Protein AF-A0A183VCL7-F1 (afdb_monomer)

Nearest PDB structures (foldseek):
  7c7i-assembly1_C  TM=9.006E-01  e=1.948E-10  Homo sapiens
  5g4x-assembly1_A  TM=9.011E-01  e=2.220E-10  Rattus norvegicus
  6kyh-assembly4_D  TM=9.018E-01  e=3.506E-10  Mus musculus
  6kyk-assembly2_B  TM=9.209E-01  e=9.965E-10  Mus musculus
  7c7i-assembly1_D  TM=8.750E-01  e=9.965E-10  Homo sapiens

pLDDT: mean 77.75, std 19.94, range [37.28, 97.88]

Structure (mmCIF, N/CA/C/O backbone):
data_AF-A0A183VCL7-F1
#
_entry.id   AF-A0A183VCL7-F1
#
loop_
_atom_site.group_PDB
_atom_site.id
_atom_site.type_symbol
_atom_site.label_atom_id
_atom_site.label_alt_id
_atom_site.label_comp_id
_atom_site.label_asym_id
_atom_site.label_entity_id
_atom_site.label_seq_id
_atom_site.pdbx_PDB_ins_code
_atom_site.Cartn_x
_atom_site.Cartn_y
_atom_site.Cartn_z
_atom_site.occupancy
_atom_site.B_iso_or_equiv
_atom_site.auth_seq_id
_atom_site.auth_comp_id
_atom_site.auth_asym_id
_atom_site.auth_atom_id
_atom_site.pdbx_PDB_model_num
ATOM 1 N N . MET A 1 1 ? -55.986 -3.292 -69.433 1.00 41.03 1 MET A N 1
ATOM 2 C CA . MET A 1 1 ? -56.159 -1.932 -69.985 1.00 41.03 1 MET A CA 1
ATOM 3 C C . MET A 1 1 ? -55.137 -1.021 -69.323 1.00 41.03 1 MET A C 1
ATOM 5 O O . MET A 1 1 ? -55.176 -0.955 -68.110 1.00 41.03 1 MET A O 1
ATOM 9 N N . LYS A 1 2 ? -54.287 -0.368 -70.134 1.00 46.75 2 LYS A N 1
ATOM 10 C CA . LYS A 1 2 ? -53.737 0.999 -69.967 1.00 46.75 2 LYS A CA 1
ATOM 11 C C . LYS A 1 2 ? -52.989 1.282 -68.641 1.00 46.75 2 LYS A C 1
ATOM 13 O O . LYS A 1 2 ? -53.622 1.373 -67.605 1.00 46.75 2 LYS A O 1
ATOM 18 N N . ASN A 1 3 ? -51.656 1.298 -68.622 1.00 37.28 3 ASN A N 1
ATOM 19 C CA . ASN A 1 3 ? -50.736 2.404 -68.978 1.00 37.28 3 ASN A CA 1
ATOM 20 C C . ASN A 1 3 ? -50.197 3.141 -67.732 1.00 37.28 3 ASN A C 1
ATOM 22 O O . ASN A 1 3 ? -50.974 3.689 -66.963 1.00 37.28 3 ASN A O 1
ATOM 26 N N . ASN A 1 4 ? -48.863 3.138 -67.631 1.00 43.66 4 ASN A N 1
ATOM 27 C CA . ASN A 1 4 ? -47.898 4.128 -67.125 1.00 43.66 4 ASN A CA 1
ATOM 28 C C . ASN A 1 4 ? -48.362 5.334 -66.291 1.00 43.66 4 ASN A C 1
ATOM 30 O O . ASN A 1 4 ? -49.166 6.137 -66.757 1.00 43.66 4 ASN A O 1
ATOM 34 N N . ALA A 1 5 ? -47.661 5.535 -65.168 1.00 44.62 5 ALA A N 1
ATOM 35 C CA . ALA A 1 5 ? -46.746 6.660 -64.875 1.00 44.62 5 ALA A CA 1
ATOM 36 C C . ALA A 1 5 ? -46.221 6.411 -63.439 1.00 44.62 5 ALA A C 1
ATOM 38 O O . ALA A 1 5 ? -47.012 6.385 -62.507 1.00 44.62 5 ALA A O 1
ATOM 39 N N . GLU A 1 6 ? -44.985 5.982 -63.170 1.00 48.28 6 GLU A N 1
ATOM 40 C CA . GLU A 1 6 ? -43.720 6.703 -63.381 1.00 48.28 6 GLU A CA 1
ATOM 41 C C . GLU A 1 6 ? -43.826 8.195 -63.054 1.00 48.28 6 GLU A C 1
ATOM 43 O O . GLU A 1 6 ? -43.698 9.062 -63.913 1.00 48.28 6 GLU A O 1
ATOM 48 N N . GLU A 1 7 ? -44.062 8.484 -61.776 1.00 49.06 7 GLU A N 1
ATOM 49 C CA . GLU A 1 7 ? -43.692 9.770 -61.197 1.00 49.06 7 GLU A CA 1
ATOM 50 C C . GLU A 1 7 ? -42.247 9.648 -60.695 1.00 49.06 7 GLU A C 1
ATOM 52 O O . GLU A 1 7 ? -41.956 9.114 -59.624 1.00 49.06 7 GLU A O 1
ATOM 57 N N . TYR A 1 8 ? -41.323 10.043 -61.568 1.00 41.16 8 TYR A N 1
ATOM 58 C CA . TYR A 1 8 ? -39.898 10.126 -61.290 1.00 41.16 8 TYR A CA 1
ATOM 59 C C . TYR A 1 8 ? -39.647 11.197 -60.222 1.00 41.16 8 TYR A C 1
ATOM 61 O O . TYR A 1 8 ? -39.853 12.385 -60.465 1.00 41.16 8 TYR A O 1
ATOM 69 N N . MET A 1 9 ? -39.171 10.785 -59.047 1.00 42.00 9 MET A N 1
ATOM 70 C CA . MET A 1 9 ? -38.607 11.706 -58.063 1.00 42.00 9 MET A CA 1
ATOM 71 C C . MET A 1 9 ? -37.208 12.126 -58.546 1.00 42.00 9 MET A C 1
ATOM 73 O O . MET A 1 9 ? -36.389 11.294 -58.935 1.00 42.00 9 MET A O 1
ATOM 77 N N . THR A 1 10 ? -36.971 13.433 -58.607 1.00 50.00 10 THR A N 1
ATOM 78 C CA . THR A 1 10 ? -35.775 14.064 -59.185 1.00 50.00 10 THR A CA 1
ATOM 79 C C . THR A 1 10 ? -34.488 13.748 -58.399 1.00 50.00 10 THR A C 1
ATOM 81 O O . THR A 1 10 ? -34.553 13.653 -57.172 1.00 50.00 10 THR A O 1
ATOM 84 N N . PRO A 1 11 ? -33.299 13.659 -59.038 1.00 48.69 11 PRO A N 1
ATOM 85 C CA . PRO A 1 11 ? -32.070 13.164 -58.395 1.00 48.69 11 PRO A CA 1
ATOM 86 C C . PRO A 1 11 ? -31.414 14.102 -57.362 1.00 48.69 11 PRO A C 1
ATOM 88 O O . PRO A 1 11 ? -30.414 13.727 -56.760 1.00 48.69 11 PRO A O 1
ATOM 91 N N . GLU A 1 12 ? -31.936 15.308 -57.129 1.00 48.88 12 GLU A N 1
ATOM 92 C CA . GLU A 1 12 ? -31.288 16.332 -56.285 1.00 48.88 12 GLU A CA 1
ATOM 93 C C . GLU A 1 12 ? -31.606 16.245 -54.781 1.00 48.88 12 GLU A C 1
ATOM 95 O O . GLU A 1 12 ? -31.166 17.094 -54.009 1.00 48.88 12 GLU A O 1
ATOM 100 N N . GLN A 1 13 ? -32.333 15.218 -54.328 1.00 40.78 13 GLN A N 1
ATOM 101 C CA . GLN A 1 13 ? -32.643 15.023 -52.899 1.00 40.78 13 GLN A CA 1
ATOM 102 C C . GLN A 1 13 ? -32.011 13.769 -52.277 1.00 40.78 13 GLN A C 1
ATOM 104 O O . GLN A 1 13 ? -32.230 13.494 -51.098 1.00 40.78 13 GLN A O 1
ATOM 109 N N . LEU A 1 14 ? -31.183 13.029 -53.022 1.00 47.69 14 LEU A N 1
ATOM 110 C CA . LEU A 1 14 ? -30.360 11.963 -52.450 1.00 47.69 14 LEU A CA 1
ATOM 111 C C . LEU A 1 14 ? -29.088 12.576 -51.858 1.00 47.69 14 LEU A C 1
ATOM 113 O O . LEU A 1 14 ? -28.094 12.790 -52.549 1.00 47.69 14 LEU A O 1
ATOM 117 N N . GLN A 1 15 ? -29.131 12.875 -50.560 1.00 43.94 15 GLN A N 1
ATOM 118 C CA . GLN A 1 15 ? -27.919 13.137 -49.785 1.00 43.94 15 GLN A CA 1
ATOM 119 C C . GLN A 1 15 ? -27.012 11.893 -49.847 1.00 43.94 15 GLN A C 1
ATOM 121 O O . GLN A 1 15 ? -27.524 10.774 -49.744 1.00 43.94 15 GLN A O 1
ATOM 126 N N . PRO A 1 16 ? -25.689 12.044 -50.034 1.00 45.53 16 PRO A N 1
ATOM 127 C CA . PRO A 1 16 ? -24.796 10.900 -50.146 1.00 45.53 16 PRO A CA 1
ATOM 128 C C . PRO A 1 16 ? -24.819 10.085 -48.849 1.00 45.53 16 PRO A C 1
ATOM 130 O O . PRO A 1 16 ? -24.557 10.600 -47.762 1.00 45.53 16 PRO A O 1
ATOM 133 N N . TYR A 1 17 ? -25.137 8.798 -48.979 1.00 38.25 17 TYR A N 1
ATOM 134 C CA . TYR A 1 17 ? -24.910 7.813 -47.934 1.00 38.25 17 TYR A CA 1
ATOM 135 C C . TYR A 1 17 ? -23.392 7.609 -47.818 1.00 38.25 17 TYR A C 1
ATOM 137 O O . TYR A 1 17 ? -22.766 6.934 -48.630 1.00 38.25 17 TYR A O 1
ATOM 145 N N . ASN A 1 18 ? -22.767 8.222 -46.818 1.00 42.81 18 ASN A N 1
ATOM 146 C CA . ASN A 1 18 ? -21.383 7.912 -46.473 1.00 42.8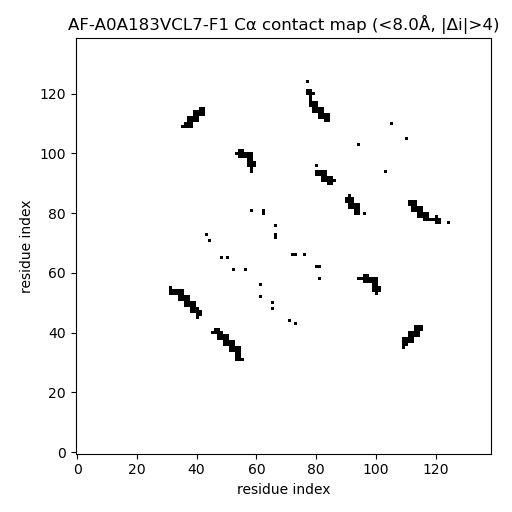1 18 ASN A CA 1
ATOM 147 C C . ASN A 1 18 ? -21.388 6.664 -45.587 1.00 42.81 18 ASN A C 1
ATOM 149 O O . ASN A 1 18 ? -21.460 6.744 -44.364 1.00 42.81 18 ASN A O 1
ATOM 153 N N . GLY A 1 19 ? -21.384 5.501 -46.237 1.00 53.56 19 GLY A N 1
ATOM 154 C CA . GLY A 1 19 ? -21.097 4.225 -45.599 1.00 53.56 19 GLY A CA 1
ATOM 155 C C . GLY A 1 19 ? -19.595 4.072 -45.398 1.00 53.56 19 GLY A C 1
ATOM 156 O O . GLY A 1 19 ? -18.919 3.542 -46.271 1.00 53.56 19 GLY A O 1
ATOM 157 N N . GLU A 1 20 ? -19.097 4.510 -44.246 1.00 48.84 20 GLU A N 1
ATOM 158 C CA . GLU A 1 20 ? -17.815 4.072 -43.690 1.00 48.84 20 GLU A CA 1
ATOM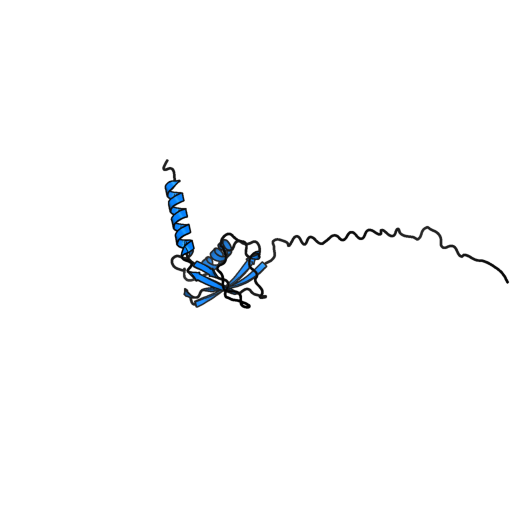 159 C C . GLU A 1 20 ? -18.014 3.807 -42.195 1.00 48.84 20 GLU A C 1
ATOM 161 O O . GLU A 1 20 ? -17.820 4.670 -41.343 1.00 48.84 20 GLU A O 1
ATOM 166 N N . GLU A 1 21 ? -18.435 2.585 -41.868 1.00 48.72 21 GLU A N 1
ATOM 167 C CA . GLU A 1 21 ? -18.300 2.042 -40.519 1.00 48.72 21 GLU A CA 1
ATOM 168 C C . GLU A 1 21 ? -16.817 1.732 -40.276 1.00 48.72 21 GLU A C 1
ATOM 170 O O . GLU A 1 21 ? -16.365 0.593 -40.392 1.00 48.72 21 GLU A O 1
ATOM 175 N N . HIS A 1 22 ? -16.028 2.756 -39.955 1.00 40.16 22 HIS A N 1
ATOM 176 C CA . HIS A 1 22 ? -14.792 2.521 -39.225 1.00 40.16 22 HIS A CA 1
ATOM 177 C C . HIS A 1 22 ? -15.198 2.189 -37.788 1.00 40.16 22 HIS A C 1
ATOM 179 O O . HIS A 1 22 ? -15.632 3.061 -37.037 1.00 40.16 22 HIS A O 1
ATOM 185 N N . MET A 1 23 ? -15.058 0.920 -37.393 1.00 50.09 23 MET A N 1
ATOM 186 C CA . MET A 1 23 ? -14.895 0.592 -35.981 1.00 50.09 23 MET A CA 1
ATOM 187 C C . MET A 1 23 ? -13.580 1.228 -35.524 1.00 50.09 23 MET A C 1
ATOM 189 O O . MET A 1 23 ? -12.534 0.581 -35.498 1.00 50.09 23 MET A O 1
ATOM 193 N N . GLU A 1 24 ? -13.621 2.512 -35.173 1.00 41.28 24 GLU A N 1
ATOM 194 C CA . GLU A 1 24 ? -12.682 3.044 -34.203 1.00 41.28 24 GLU A CA 1
ATOM 195 C C . GLU A 1 24 ? -12.982 2.298 -32.912 1.00 41.28 24 GLU A C 1
ATOM 197 O O . GLU A 1 24 ? -13.878 2.637 -32.137 1.00 41.28 24 GLU A O 1
ATOM 202 N N . GLY A 1 25 ? -12.235 1.209 -32.714 1.00 45.00 25 GLY A N 1
ATOM 203 C CA . GLY A 1 25 ? -11.962 0.726 -31.383 1.00 45.00 25 GLY A CA 1
ATOM 204 C C . GLY A 1 25 ? -11.566 1.955 -30.594 1.00 45.00 25 GLY A C 1
ATOM 205 O O . GLY A 1 25 ? -10.547 2.583 -30.889 1.00 45.00 25 GLY A O 1
ATOM 206 N N . THR A 1 26 ? -12.414 2.336 -29.642 1.00 45.56 26 THR A N 1
ATOM 207 C CA . THR A 1 26 ? -12.026 3.273 -28.611 1.00 45.56 26 THR A CA 1
ATOM 208 C C . THR A 1 26 ? -10.859 2.595 -27.919 1.00 45.56 26 THR A C 1
ATOM 210 O O . THR A 1 26 ? -11.034 1.784 -27.008 1.00 45.56 26 THR A O 1
ATOM 213 N N . ASN A 1 27 ? -9.652 2.885 -28.401 1.00 48.97 27 ASN A N 1
ATOM 214 C CA . ASN A 1 27 ? -8.469 2.902 -27.584 1.00 48.97 27 ASN A CA 1
ATOM 215 C C . ASN A 1 27 ? -8.838 3.901 -26.502 1.00 48.97 27 ASN A C 1
ATOM 217 O O . ASN A 1 27 ? -8.664 5.108 -26.657 1.00 48.97 27 ASN A O 1
ATOM 221 N N . ASN A 1 28 ? -9.480 3.388 -25.454 1.00 50.81 28 ASN A N 1
ATOM 222 C CA . ASN A 1 28 ? -9.609 4.077 -24.202 1.00 50.81 28 ASN A CA 1
ATOM 223 C C . ASN A 1 28 ? -8.161 4.186 -23.743 1.00 50.81 28 ASN A C 1
ATOM 225 O O . ASN A 1 28 ? -7.621 3.285 -23.103 1.00 50.81 28 ASN A O 1
ATOM 229 N N . ALA A 1 29 ? -7.487 5.237 -24.207 1.00 50.00 29 ALA A N 1
ATOM 230 C CA . ALA A 1 29 ? -6.341 5.784 -23.536 1.00 50.00 29 ALA A CA 1
ATOM 231 C C . ALA A 1 29 ? -6.899 6.156 -22.167 1.00 50.00 29 ALA A C 1
ATOM 233 O O . ALA A 1 29 ? -7.456 7.239 -22.002 1.00 50.00 29 ALA A O 1
ATOM 234 N N . MET A 1 30 ? -6.893 5.173 -21.257 1.00 51.84 30 MET A N 1
ATOM 235 C CA . MET A 1 30 ? -7.307 5.327 -19.876 1.00 51.84 30 MET A CA 1
ATOM 236 C C . MET A 1 30 ? -6.500 6.507 -19.372 1.00 51.84 30 MET A C 1
ATOM 238 O O . MET A 1 30 ? -5.279 6.424 -19.227 1.00 51.84 30 MET A O 1
ATOM 242 N N . SER A 1 31 ? -7.188 7.639 -19.261 1.00 53.78 31 SER A N 1
ATOM 243 C CA . SER A 1 31 ? -6.621 8.882 -18.782 1.00 53.78 31 SER A CA 1
ATOM 244 C C . SER A 1 31 ? -5.908 8.569 -17.471 1.00 53.78 31 SER A C 1
ATOM 246 O O . SER A 1 31 ? -6.503 7.936 -16.598 1.00 53.78 31 SER A O 1
ATOM 248 N N . GLY A 1 32 ? -4.652 8.994 -17.318 1.00 55.53 32 GLY A N 1
ATOM 249 C CA . GLY A 1 32 ? -3.836 8.801 -16.104 1.00 55.53 32 GLY A CA 1
ATOM 250 C C . GLY A 1 32 ? -4.397 9.459 -14.829 1.00 55.53 32 GLY A C 1
ATOM 251 O O . GLY A 1 32 ? -3.710 9.553 -13.815 1.00 55.53 32 GLY A O 1
ATOM 252 N N . ASP A 1 33 ? -5.655 9.893 -14.868 1.00 64.75 33 ASP A N 1
ATOM 253 C CA . ASP A 1 33 ? -6.396 10.580 -13.816 1.00 64.75 33 ASP A CA 1
ATOM 254 C C . ASP A 1 33 ? -7.425 9.678 -13.114 1.00 64.75 33 ASP A C 1
ATOM 256 O O . ASP A 1 33 ? -8.309 10.167 -12.411 1.00 64.75 33 ASP A O 1
ATOM 260 N N . GLU A 1 34 ? -7.343 8.354 -13.271 1.00 83.88 34 GLU A N 1
ATOM 261 C CA . GLU A 1 34 ? -8.185 7.451 -12.485 1.00 83.88 34 GLU A CA 1
ATOM 262 C C . GLU A 1 34 ? -7.665 7.355 -11.040 1.00 83.88 34 GLU A C 1
ATOM 264 O O . GLU A 1 34 ? -6.562 6.860 -10.766 1.00 83.88 34 GLU A O 1
ATOM 269 N N . LEU A 1 35 ? -8.475 7.877 -10.115 1.00 90.56 35 LEU A N 1
ATOM 270 C CA . LEU A 1 35 ? -8.235 7.858 -8.676 1.00 90.56 35 LEU A CA 1
ATOM 271 C C . LEU A 1 35 ? -8.885 6.631 -8.034 1.00 90.56 35 LEU A C 1
ATOM 273 O O . LEU A 1 35 ? -10.050 6.323 -8.276 1.00 90.56 35 LEU A O 1
ATOM 277 N N . LEU A 1 36 ? -8.148 5.992 -7.133 1.00 91.38 36 LEU A N 1
ATOM 278 C CA . LEU A 1 36 ? -8.575 4.85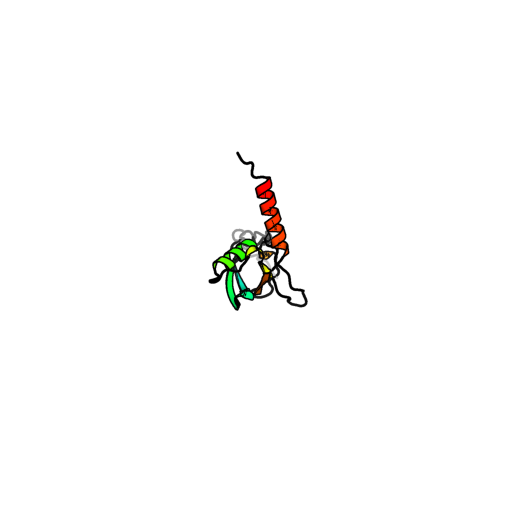7 -6.330 1.00 91.38 36 LEU A CA 1
ATOM 279 C C . LEU A 1 36 ? -8.550 5.236 -4.848 1.00 91.38 36 LEU A C 1
ATOM 281 O O . LEU A 1 36 ? -7.535 5.701 -4.333 1.00 91.38 36 LEU A O 1
ATOM 285 N N . ASN A 1 37 ? -9.656 5.007 -4.141 1.00 93.56 37 ASN A N 1
ATOM 286 C CA . ASN A 1 37 ? -9.689 5.142 -2.687 1.00 93.56 37 ASN A CA 1
ATOM 287 C C . ASN A 1 37 ? -9.280 3.816 -2.049 1.00 93.56 37 ASN A C 1
ATOM 289 O O . ASN A 1 37 ? -9.965 2.813 -2.218 1.00 93.56 37 ASN A O 1
ATOM 293 N N . VAL A 1 38 ? -8.180 3.824 -1.302 1.00 94.56 38 VAL A N 1
ATOM 294 C CA . VAL A 1 38 ? -7.632 2.641 -0.635 1.00 94.56 38 VAL A CA 1
ATOM 295 C C . VAL A 1 38 ? -7.777 2.803 0.871 1.00 94.56 38 VAL A C 1
ATOM 297 O O . VAL A 1 38 ? -7.371 3.823 1.432 1.00 94.56 38 VAL A O 1
ATOM 300 N N . GLN A 1 39 ? -8.325 1.789 1.531 1.00 96.62 39 GLN A N 1
ATOM 301 C CA . GLN A 1 39 ? -8.349 1.682 2.984 1.00 96.62 39 GLN A CA 1
ATOM 302 C C . GLN A 1 39 ? -7.118 0.903 3.449 1.00 96.62 39 GLN A C 1
ATOM 304 O O . GLN A 1 39 ? -6.857 -0.200 2.979 1.00 96.62 39 GLN A O 1
ATOM 309 N N . ILE A 1 40 ? -6.355 1.473 4.379 1.00 97.56 40 ILE A N 1
ATOM 310 C CA . ILE A 1 40 ? -5.114 0.885 4.877 1.00 97.56 40 ILE A CA 1
ATOM 311 C C . ILE A 1 40 ? -5.157 0.810 6.400 1.00 97.56 40 ILE A C 1
ATOM 313 O O . ILE A 1 40 ? -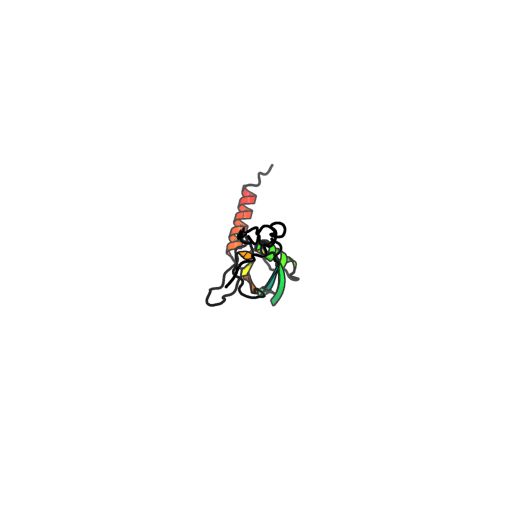5.278 1.834 7.080 1.00 97.56 40 ILE A O 1
ATOM 317 N N . PHE A 1 41 ? -5.041 -0.401 6.936 1.00 97.88 41 PHE A N 1
ATOM 318 C CA . PHE A 1 41 ? -4.903 -0.646 8.366 1.00 97.88 41 PHE A CA 1
ATOM 319 C C . PHE A 1 41 ? -3.425 -0.695 8.767 1.00 97.88 41 PHE A C 1
ATOM 321 O O . PHE A 1 41 ? -2.594 -1.280 8.072 1.00 97.88 41 PHE A O 1
ATOM 328 N N . VAL A 1 42 ? -3.089 -0.072 9.896 1.00 97.25 42 VAL A N 1
ATOM 329 C CA . VAL A 1 42 ? -1.750 -0.071 10.495 1.00 97.25 42 VAL A CA 1
ATOM 330 C C . VAL A 1 42 ? -1.837 -0.788 11.846 1.00 97.25 42 VAL A C 1
ATOM 332 O O . VAL A 1 42 ? -2.103 -0.132 12.857 1.00 97.25 42 VAL A O 1
ATOM 335 N N . PRO A 1 43 ? -1.631 -2.121 11.880 1.00 96.06 43 PRO A N 1
ATOM 336 C CA . PRO A 1 43 ? -1.819 -2.939 13.077 1.00 96.06 43 PRO A CA 1
ATOM 337 C C . PRO A 1 43 ? -1.009 -2.463 14.284 1.00 96.06 43 PRO A C 1
ATOM 339 O O . PRO A 1 43 ? -1.557 -2.362 15.375 1.00 96.06 43 PRO A O 1
ATOM 342 N N . GLU A 1 44 ? 0.261 -2.102 14.072 1.00 94.19 44 GLU A N 1
ATOM 343 C CA . GLU A 1 44 ? 1.195 -1.685 15.133 1.00 94.19 44 GLU A CA 1
ATOM 344 C C . GLU A 1 44 ? 0.692 -0.472 15.933 1.00 94.19 44 GLU A C 1
ATOM 346 O O . GLU A 1 44 ? 0.960 -0.346 17.122 1.00 94.19 44 GLU A O 1
ATOM 351 N N . LEU A 1 45 ? -0.060 0.417 15.277 1.00 94.81 45 LEU A N 1
ATOM 352 C CA . LEU A 1 45 ? -0.613 1.631 15.883 1.00 94.81 45 LEU A CA 1
ATOM 353 C C . LEU A 1 45 ? -2.125 1.521 16.137 1.00 94.81 45 LEU A C 1
ATOM 355 O O . LEU A 1 45 ? -2.727 2.445 16.677 1.00 94.81 45 LEU A O 1
ATOM 359 N N . GLY A 1 46 ? -2.769 0.433 15.701 1.00 95.88 46 GLY A N 1
ATOM 360 C CA . GLY A 1 46 ? -4.220 0.260 15.778 1.00 95.88 46 GLY A CA 1
ATOM 361 C C . GLY A 1 46 ? -5.026 1.309 15.000 1.00 95.88 46 GLY A C 1
ATOM 362 O O . GLY A 1 46 ? -6.178 1.567 15.348 1.00 95.88 46 GLY A O 1
ATOM 363 N N . VAL A 1 47 ? -4.448 1.935 13.966 1.00 96.81 47 VAL A N 1
ATOM 364 C CA . VAL A 1 47 ? -5.110 3.003 13.194 1.00 96.81 47 VAL A CA 1
ATOM 365 C C . VAL A 1 47 ? -5.497 2.552 11.794 1.00 96.81 47 VAL A C 1
ATOM 367 O O . VAL A 1 47 ? -4.810 1.754 11.162 1.00 96.81 47 VAL A O 1
ATOM 370 N N . GLN A 1 48 ? -6.573 3.136 11.272 1.00 97.25 48 GLN A N 1
ATOM 371 C CA . GLN A 1 48 ? -7.014 2.953 9.895 1.00 97.25 48 GLN A CA 1
ATOM 372 C C . GLN A 1 48 ? -7.008 4.291 9.156 1.00 97.25 48 GLN A C 1
ATOM 374 O O . GLN A 1 48 ? -7.428 5.316 9.700 1.00 97.25 48 GLN A O 1
ATOM 379 N N . LYS A 1 49 ? -6.528 4.285 7.914 1.00 96.69 49 LYS A N 1
ATOM 380 C CA . LYS A 1 49 ? -6.476 5.456 7.034 1.00 96.69 49 LYS A CA 1
ATOM 381 C C . LYS A 1 49 ? -7.137 5.142 5.701 1.00 96.69 49 LYS A C 1
ATOM 383 O O . LYS A 1 49 ? -7.089 4.009 5.240 1.00 96.69 49 LYS A O 1
ATOM 388 N N . CYS A 1 50 ? -7.714 6.161 5.079 1.00 96.19 50 CYS A N 1
ATOM 389 C CA . CYS A 1 50 ? -8.176 6.095 3.699 1.00 96.19 50 CYS A CA 1
ATOM 390 C C . CYS A 1 50 ? -7.367 7.100 2.884 1.00 96.19 50 CYS A C 1
ATOM 392 O O . CYS A 1 50 ? -7.232 8.251 3.304 1.00 96.19 50 CYS A O 1
ATOM 394 N N . LEU A 1 51 ? -6.822 6.668 1.751 1.00 95.44 51 LEU A N 1
ATOM 395 C CA . LEU A 1 51 ? -6.047 7.512 0.847 1.00 95.44 51 LEU A CA 1
ATOM 396 C C . LEU A 1 51 ? -6.653 7.457 -0.551 1.00 95.44 51 LEU A C 1
ATOM 398 O O . LEU A 1 51 ? -6.943 6.374 -1.052 1.00 95.44 51 LEU A O 1
ATOM 402 N N . SER A 1 52 ? -6.796 8.618 -1.184 1.00 94.94 52 SER A N 1
ATOM 403 C CA . SER A 1 52 ? -7.057 8.718 -2.620 1.00 94.94 52 SER A CA 1
ATOM 404 C C . SER A 1 52 ? -5.715 8.713 -3.351 1.00 94.94 52 SER A C 1
ATOM 406 O O . SER A 1 52 ? -4.891 9.603 -3.130 1.00 94.94 52 SER A O 1
ATOM 408 N N . VAL A 1 53 ? -5.475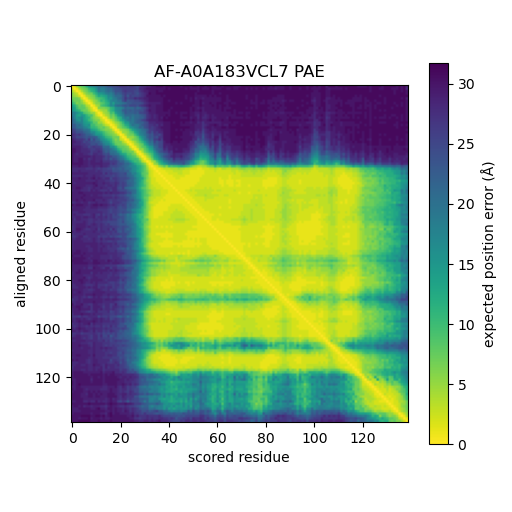 7.699 -4.178 1.00 94.06 53 VAL A N 1
ATOM 409 C CA . VAL A 1 53 ? -4.215 7.496 -4.911 1.00 94.06 53 VAL A CA 1
ATOM 410 C C . VAL A 1 53 ? -4.488 7.387 -6.402 1.00 94.06 53 VAL A C 1
ATOM 412 O O . VAL A 1 53 ? -5.552 6.918 -6.797 1.00 94.06 53 VAL A O 1
ATOM 415 N N . HIS A 1 54 ? -3.542 7.795 -7.242 1.00 94.31 54 HIS A N 1
ATOM 416 C CA . HIS A 1 54 ? -3.661 7.539 -8.679 1.00 94.31 54 HIS A CA 1
ATOM 417 C C . HIS A 1 54 ? -3.329 6.078 -8.980 1.00 94.31 54 HIS A C 1
ATOM 419 O O . HIS A 1 54 ? -2.438 5.492 -8.364 1.00 94.31 54 HIS A O 1
ATOM 425 N N . LEU A 1 55 ? -3.997 5.493 -9.974 1.00 92.50 55 LEU A N 1
ATOM 426 C CA . LEU A 1 55 ? -3.699 4.131 -10.423 1.00 92.50 55 LEU A CA 1
ATOM 427 C C . LEU A 1 55 ? -2.273 3.967 -10.987 1.00 92.50 55 LEU A C 1
ATOM 429 O O . LEU A 1 55 ? -1.723 2.868 -10.934 1.00 92.50 55 LEU A O 1
ATOM 433 N N . ASP A 1 56 ? -1.683 5.039 -11.518 1.00 94.19 56 ASP A N 1
ATOM 434 C CA . ASP A 1 56 ? -0.290 5.085 -11.994 1.00 94.19 56 ASP A CA 1
ATOM 435 C C . ASP A 1 56 ? 0.731 5.372 -10.888 1.00 94.19 56 ASP A C 1
ATOM 437 O O . ASP A 1 56 ? 1.938 5.301 -11.120 1.00 94.19 56 ASP A O 1
ATOM 441 N N . GLU A 1 57 ? 0.272 5.699 -9.678 1.00 95.19 57 GLU A N 1
ATOM 442 C CA . GLU A 1 57 ? 1.171 5.970 -8.568 1.00 95.19 57 GLU A CA 1
ATOM 443 C C . GLU A 1 57 ? 1.912 4.697 -8.155 1.00 95.19 57 GLU A C 1
ATOM 445 O O . GLU A 1 57 ? 1.339 3.607 -8.094 1.00 95.19 57 GLU A O 1
ATOM 450 N N . VAL A 1 58 ? 3.203 4.836 -7.870 1.00 95.88 58 VAL A N 1
ATOM 451 C CA . VAL A 1 58 ? 4.054 3.730 -7.439 1.00 95.88 58 VAL A CA 1
ATOM 452 C C . VAL A 1 58 ? 3.758 3.400 -5.972 1.00 95.88 58 VAL A C 1
ATOM 454 O O . VAL A 1 58 ? 3.568 4.291 -5.143 1.00 95.88 58 VAL A O 1
ATOM 457 N N . VAL A 1 59 ? 3.741 2.111 -5.624 1.00 96.06 59 VAL A N 1
ATOM 458 C CA . VAL A 1 59 ? 3.446 1.618 -4.262 1.00 96.06 59 VAL A CA 1
ATOM 459 C C . VAL A 1 59 ? 4.308 2.302 -3.194 1.00 96.06 59 VAL A C 1
ATOM 461 O O . VAL A 1 59 ? 3.816 2.606 -2.104 1.00 96.06 59 VAL A O 1
ATOM 464 N N . TRP A 1 60 ? 5.579 2.580 -3.500 1.00 94.88 60 TRP A N 1
ATOM 465 C CA . TRP A 1 60 ? 6.469 3.341 -2.624 1.00 94.88 60 TRP A CA 1
ATOM 466 C C . TRP A 1 60 ? 5.927 4.730 -2.266 1.00 94.88 60 TRP A C 1
ATOM 468 O O . TRP A 1 60 ? 5.943 5.113 -1.094 1.00 94.88 60 TRP A O 1
ATOM 478 N N . ASP A 1 61 ? 5.417 5.478 -3.243 1.00 96.31 61 ASP A N 1
ATOM 479 C CA . ASP A 1 61 ? 4.902 6.829 -3.018 1.00 96.31 61 ASP A CA 1
ATOM 480 C C . ASP A 1 61 ? 3.616 6.798 -2.187 1.00 96.31 61 ASP A C 1
ATOM 482 O O . ASP A 1 61 ? 3.483 7.567 -1.230 1.00 96.31 61 ASP A O 1
ATOM 486 N N . VAL A 1 62 ? 2.743 5.814 -2.432 1.00 96.50 62 VAL A N 1
ATOM 487 C CA . VAL A 1 62 ? 1.556 5.566 -1.598 1.00 96.50 62 VAL A CA 1
ATOM 488 C C . VAL A 1 62 ? 1.947 5.268 -0.149 1.00 96.50 62 VAL A C 1
ATOM 490 O O . VAL A 1 62 ? 1.379 5.845 0.782 1.00 96.50 62 VAL A O 1
ATOM 493 N N . LYS A 1 63 ? 2.958 4.417 0.068 1.00 95.50 63 LYS A N 1
ATOM 494 C CA . LYS A 1 63 ? 3.504 4.137 1.404 1.00 95.50 63 LYS A CA 1
ATOM 495 C C . LYS A 1 63 ? 4.044 5.410 2.057 1.00 95.50 63 LYS A C 1
ATOM 497 O O . LYS A 1 63 ? 3.748 5.662 3.224 1.00 95.50 63 LYS A O 1
ATOM 502 N N . ARG A 1 64 ? 4.804 6.240 1.337 1.00 95.56 64 ARG A N 1
ATOM 503 C CA . ARG A 1 64 ? 5.318 7.512 1.875 1.00 95.56 64 ARG A CA 1
ATOM 504 C C . ARG A 1 64 ? 4.194 8.461 2.277 1.00 95.56 64 ARG A C 1
ATOM 506 O O . ARG A 1 64 ? 4.262 9.029 3.367 1.00 95.56 64 ARG A O 1
ATOM 513 N N . LYS A 1 65 ? 3.160 8.602 1.441 1.00 96.56 65 LYS A N 1
ATOM 514 C CA . LYS A 1 65 ? 1.963 9.392 1.762 1.00 96.56 65 LYS A CA 1
ATOM 515 C C . LYS A 1 65 ? 1.283 8.865 3.019 1.00 96.56 65 LYS A C 1
ATOM 517 O O . LYS A 1 65 ? 1.027 9.650 3.925 1.00 96.56 65 LYS A O 1
ATOM 522 N N . LEU A 1 66 ? 1.069 7.551 3.126 1.00 96.94 66 LEU A N 1
ATOM 523 C CA . LEU A 1 66 ? 0.503 6.935 4.327 1.00 96.94 66 LEU A CA 1
ATOM 524 C C . LEU A 1 66 ? 1.312 7.288 5.575 1.00 96.94 66 LEU A C 1
ATOM 526 O O . LEU A 1 66 ? 0.742 7.814 6.528 1.00 96.94 66 LEU A O 1
ATOM 530 N N . LEU A 1 67 ? 2.625 7.046 5.552 1.00 95.25 67 LEU A N 1
ATOM 531 C CA . LEU A 1 67 ? 3.514 7.307 6.685 1.00 95.25 67 LEU A CA 1
ATOM 532 C C . LEU A 1 67 ? 3.480 8.780 7.117 1.00 95.25 67 LEU A C 1
ATOM 534 O O . LEU A 1 67 ? 3.471 9.057 8.312 1.00 95.25 67 LEU A O 1
ATOM 538 N N . ALA A 1 68 ? 3.391 9.717 6.169 1.00 94.81 68 ALA A N 1
ATOM 539 C CA . ALA A 1 68 ? 3.268 11.146 6.454 1.00 94.81 68 ALA A CA 1
ATOM 540 C C . ALA A 1 68 ? 1.932 11.544 7.118 1.00 94.81 68 ALA A C 1
ATOM 542 O O . ALA A 1 68 ? 1.853 12.606 7.731 1.00 94.81 68 ALA A O 1
ATOM 543 N N . THR A 1 69 ? 0.885 10.714 7.023 1.00 95.50 69 THR A N 1
ATOM 544 C CA . THR A 1 69 ? -0.417 10.958 7.681 1.00 95.50 69 THR A CA 1
ATOM 545 C C . THR A 1 69 ? -0.528 10.372 9.092 1.00 95.50 69 THR A C 1
ATOM 547 O O . THR A 1 69 ? -1.548 10.575 9.767 1.00 95.50 69 THR A O 1
ATOM 550 N N . LEU A 1 70 ? 0.471 9.605 9.537 1.00 94.94 70 LEU A N 1
ATOM 551 C CA . LEU A 1 70 ? 0.471 8.991 10.862 1.00 94.94 70 LEU A CA 1
ATOM 552 C C . LEU A 1 70 ? 0.904 10.018 11.914 1.00 94.94 70 LEU A C 1
ATOM 554 O O . LEU A 1 70 ? 1.876 10.744 11.727 1.00 94.94 70 LEU A O 1
ATOM 558 N N . GLN A 1 71 ? 0.169 10.077 13.027 1.00 92.38 71 GLN A N 1
ATOM 559 C CA . GLN A 1 71 ? 0.520 10.942 14.161 1.00 92.38 71 GLN A CA 1
ATOM 560 C C . GLN A 1 71 ? 1.743 10.403 14.910 1.00 92.38 71 GLN A C 1
ATOM 562 O O . GLN A 1 71 ? 2.607 11.168 15.329 1.00 92.38 71 GLN A O 1
ATOM 567 N N . GLU A 1 72 ? 1.823 9.079 15.033 1.00 91.94 72 GLU A N 1
ATOM 568 C CA . GLU A 1 72 ? 2.950 8.363 15.618 1.00 91.94 72 GLU A CA 1
ATOM 569 C C . GLU A 1 72 ? 3.766 7.700 14.506 1.00 91.94 72 GLU A C 1
ATOM 571 O O . GLU A 1 72 ? 3.214 7.099 13.581 1.00 91.94 72 GLU A O 1
ATOM 576 N N . GLN A 1 73 ? 5.093 7.825 14.571 1.00 88.94 73 GLN A N 1
ATOM 577 C CA . GLN A 1 73 ? 5.976 7.236 13.567 1.00 88.94 73 GLN A CA 1
ATOM 578 C C . GLN A 1 73 ? 6.228 5.757 13.857 1.00 88.94 73 GLN A C 1
ATOM 580 O O . GLN A 1 73 ? 6.548 5.374 14.982 1.00 88.94 73 GLN A O 1
ATOM 585 N N . LEU A 1 74 ? 6.188 4.939 12.807 1.00 89.81 74 LEU A N 1
ATOM 586 C CA . LEU A 1 74 ? 6.649 3.556 12.872 1.00 89.81 74 LEU A CA 1
ATOM 587 C C . LEU A 1 74 ? 8.179 3.518 12.973 1.00 89.81 74 LEU A C 1
ATOM 589 O O . LEU A 1 74 ? 8.885 4.054 12.114 1.00 89.81 74 LEU A O 1
ATOM 593 N N . 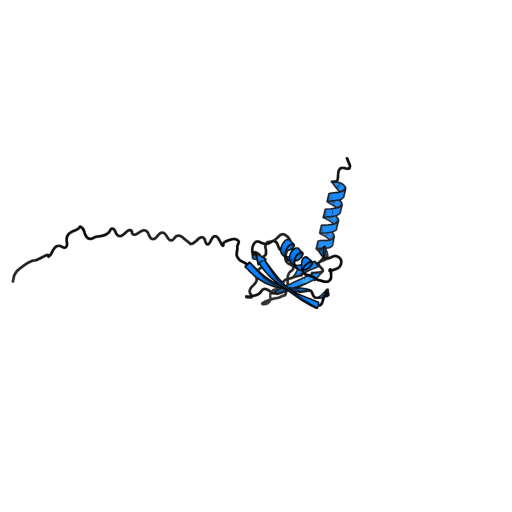GLN A 1 75 ? 8.698 2.846 14.000 1.00 88.81 75 GLN A N 1
ATOM 594 C CA . GLN A 1 75 ? 10.134 2.594 14.129 1.00 88.81 75 GLN A CA 1
ATOM 595 C C . GLN A 1 75 ? 10.624 1.742 12.959 1.00 88.81 75 GLN A C 1
ATOM 597 O O . GLN A 1 75 ? 9.991 0.750 12.612 1.00 88.81 75 GLN A O 1
ATOM 602 N N . LEU A 1 76 ? 11.755 2.118 12.352 1.00 87.81 76 LEU A N 1
ATOM 603 C CA . LEU A 1 76 ? 12.273 1.462 11.144 1.00 87.81 76 LEU A CA 1
ATOM 604 C C . LEU A 1 76 ? 11.213 1.387 10.027 1.00 87.81 76 LEU A C 1
ATOM 606 O O . LEU A 1 76 ? 11.068 0.357 9.374 1.00 87.81 76 LEU A O 1
ATOM 610 N N . SER A 1 77 ? 10.469 2.477 9.801 1.00 87.50 77 SER A N 1
ATOM 611 C CA . SER A 1 77 ? 9.358 2.562 8.832 1.00 87.50 77 SER A CA 1
ATOM 612 C C . SER A 1 77 ? 9.694 2.045 7.426 1.00 87.50 77 SER A C 1
ATOM 614 O O . SER A 1 77 ? 8.823 1.522 6.729 1.00 87.50 77 SER A O 1
ATOM 616 N N . PHE A 1 78 ? 10.964 2.121 7.015 1.00 86.69 78 PHE A N 1
ATOM 617 C CA . PHE A 1 78 ? 11.447 1.544 5.762 1.00 86.69 78 PHE A CA 1
ATOM 618 C C . PHE A 1 78 ? 11.214 0.028 5.674 1.00 86.69 78 PHE A C 1
ATOM 620 O O . PHE A 1 78 ? 10.913 -0.454 4.590 1.00 86.69 78 PHE A O 1
ATOM 627 N N . ASN A 1 79 ? 11.253 -0.702 6.791 1.00 90.56 79 ASN A N 1
ATOM 628 C CA . ASN A 1 79 ? 11.031 -2.147 6.845 1.00 90.56 79 ASN A CA 1
ATOM 629 C C . ASN A 1 79 ? 9.567 -2.562 6.707 1.00 90.56 79 ASN A C 1
ATOM 631 O O . ASN A 1 79 ? 9.302 -3.749 6.597 1.00 90.56 79 ASN A O 1
ATOM 635 N N . TYR A 1 80 ? 8.609 -1.642 6.721 1.00 93.69 80 TYR A N 1
ATOM 636 C CA . TYR A 1 80 ? 7.202 -1.998 6.557 1.00 93.69 80 TYR A CA 1
ATOM 637 C C . TYR A 1 80 ? 6.804 -2.018 5.084 1.00 93.69 80 TYR A C 1
ATOM 639 O O . TYR A 1 80 ? 7.204 -1.143 4.330 1.00 93.69 80 TYR A O 1
ATOM 647 N N . GLY A 1 81 ? 5.996 -2.982 4.662 1.00 95.12 81 GLY A N 1
ATOM 648 C CA . GLY A 1 81 ? 5.425 -3.054 3.318 1.00 95.12 81 GLY A CA 1
ATOM 649 C C . GLY A 1 81 ? 3.903 -2.968 3.350 1.00 95.12 81 GLY A C 1
ATOM 650 O O . GLY A 1 81 ? 3.279 -3.279 4.367 1.00 95.12 81 GLY A O 1
ATOM 651 N N . LEU A 1 82 ? 3.308 -2.576 2.221 1.00 96.25 82 LEU A N 1
ATOM 652 C CA . LEU A 1 82 ? 1.871 -2.733 2.008 1.00 96.25 82 LEU A CA 1
ATOM 653 C C . LEU A 1 82 ? 1.579 -4.201 1.685 1.00 96.25 82 LEU A C 1
ATOM 655 O O . LEU A 1 82 ? 2.202 -4.793 0.800 1.00 96.25 82 LEU A O 1
ATOM 659 N N . PHE A 1 83 ? 0.643 -4.785 2.416 1.00 95.62 83 PHE A N 1
ATOM 660 C CA . PHE A 1 83 ? 0.220 -6.171 2.302 1.00 95.62 83 PHE A CA 1
ATOM 661 C C . PHE A 1 83 ? -1.230 -6.218 1.839 1.00 95.62 83 PHE A C 1
ATOM 663 O O . PHE A 1 83 ? -2.095 -5.583 2.436 1.00 95.62 83 PHE A O 1
ATOM 670 N N . LEU A 1 84 ? -1.482 -6.966 0.768 1.00 94.12 84 LEU A N 1
ATOM 671 C CA . LEU A 1 84 ? -2.818 -7.332 0.323 1.00 94.12 84 LEU A CA 1
ATOM 672 C C . LEU A 1 84 ? -3.221 -8.625 1.041 1.00 94.12 84 LEU A C 1
ATOM 674 O O . LEU A 1 84 ? -2.582 -9.657 0.794 1.00 94.12 84 LEU A O 1
ATOM 678 N N . PRO A 1 85 ? -4.248 -8.602 1.905 1.00 92.81 85 PRO A N 1
ATOM 679 C CA . PRO A 1 85 ? -4.689 -9.795 2.611 1.00 92.81 85 PRO A CA 1
ATOM 680 C C . PRO A 1 85 ? -5.202 -10.890 1.667 1.00 92.81 85 PRO A C 1
ATOM 682 O O . PRO A 1 85 ? -5.542 -10.614 0.512 1.00 92.81 85 PRO A O 1
ATOM 685 N N . PRO A 1 86 ? -5.258 -12.150 2.133 1.00 90.38 86 PRO A N 1
ATOM 686 C CA . PRO A 1 86 ? -5.857 -13.235 1.367 1.00 90.38 86 PRO A CA 1
ATOM 687 C C . PRO A 1 86 ? -7.306 -12.912 0.975 1.00 90.38 86 PRO A C 1
ATOM 689 O O . PRO A 1 86 ? -8.097 -12.501 1.821 1.00 90.38 86 PRO A O 1
ATOM 692 N N . CYS A 1 87 ? -7.660 -13.137 -0.290 1.00 85.12 87 CYS A N 1
ATOM 693 C CA . CYS A 1 87 ? -9.010 -12.912 -0.808 1.00 85.12 87 CYS A CA 1
ATOM 694 C C . CYS A 1 87 ? -9.347 -13.942 -1.901 1.00 85.12 87 CYS A C 1
ATOM 696 O O . CYS A 1 87 ? -8.497 -14.269 -2.737 1.00 85.12 87 CYS A O 1
ATOM 698 N N . ASP A 1 88 ? -10.570 -14.479 -1.880 1.00 80.88 88 ASP A N 1
ATOM 699 C CA . ASP A 1 88 ? -11.091 -15.475 -2.833 1.00 80.88 88 ASP A CA 1
ATOM 700 C C . ASP A 1 88 ? -10.180 -16.695 -3.048 1.00 80.88 88 ASP A C 1
ATOM 702 O O . ASP A 1 88 ? -9.872 -17.093 -4.171 1.00 80.88 88 ASP A O 1
ATOM 706 N N . GLY A 1 89 ? -9.677 -17.277 -1.956 1.00 82.25 89 GLY A N 1
ATOM 707 C CA . GLY A 1 89 ? -8.804 -18.455 -2.018 1.00 82.25 89 GLY A CA 1
ATOM 708 C C . GLY A 1 89 ? -7.383 -18.176 -2.525 1.00 82.25 89 GLY A C 1
ATOM 709 O O . GLY A 1 89 ? -6.586 -19.107 -2.637 1.00 82.25 89 GLY A O 1
ATOM 710 N N . ARG A 1 90 ? -7.024 -16.913 -2.792 1.00 86.50 90 ARG A N 1
ATOM 711 C CA . ARG A 1 90 ? -5.640 -16.503 -3.064 1.00 86.50 90 ARG A CA 1
ATOM 712 C C . ARG A 1 90 ? -4.930 -16.170 -1.760 1.00 86.50 90 ARG A C 1
ATOM 714 O O . ARG A 1 90 ? -5.488 -15.501 -0.895 1.00 86.50 90 ARG A O 1
ATOM 721 N N . ALA A 1 91 ? -3.681 -16.615 -1.640 1.00 90.12 91 ALA A N 1
ATOM 722 C CA . ALA A 1 91 ? -2.823 -16.231 -0.528 1.00 90.12 91 ALA A CA 1
ATOM 723 C C . ALA A 1 91 ? -2.570 -14.715 -0.535 1.00 90.12 91 ALA A C 1
ATOM 725 O O . ALA A 1 91 ? -2.474 -14.097 -1.598 1.00 90.12 91 ALA A O 1
ATOM 726 N N . GLY A 1 92 ? -2.437 -14.134 0.657 1.00 91.69 92 GLY A N 1
ATOM 727 C CA . GLY A 1 92 ? -2.057 -12.734 0.803 1.00 91.69 92 GLY A CA 1
ATOM 728 C C . GLY A 1 92 ? -0.647 -12.485 0.271 1.00 91.69 92 GLY A C 1
ATOM 729 O O . GLY A 1 92 ? 0.186 -13.396 0.226 1.00 91.69 92 GLY A O 1
ATOM 730 N N . LYS A 1 93 ? -0.374 -11.253 -0.157 1.00 92.69 93 LYS A N 1
ATOM 731 C CA . LYS A 1 93 ? 0.902 -10.895 -0.781 1.00 92.69 93 LYS A CA 1
ATOM 732 C C . LYS A 1 93 ? 1.348 -9.488 -0.420 1.00 92.69 93 LYS A C 1
ATOM 734 O O . LYS A 1 93 ? 0.540 -8.573 -0.315 1.00 92.69 93 LYS A O 1
ATOM 739 N N . PHE A 1 94 ? 2.657 -9.305 -0.316 1.00 94.44 94 PHE A N 1
ATOM 740 C CA . PHE A 1 94 ? 3.240 -7.969 -0.284 1.00 94.44 94 PHE A CA 1
ATOM 741 C C . PHE A 1 94 ? 3.209 -7.346 -1.676 1.00 94.44 94 PHE A C 1
ATOM 743 O O . PHE A 1 94 ? 3.473 -8.016 -2.679 1.00 94.44 94 PHE A O 1
ATOM 750 N N . LEU A 1 95 ? 2.888 -6.059 -1.724 1.00 95.00 95 LEU A N 1
ATOM 751 C CA . LEU A 1 95 ? 3.025 -5.258 -2.926 1.00 95.00 95 LEU A CA 1
ATOM 752 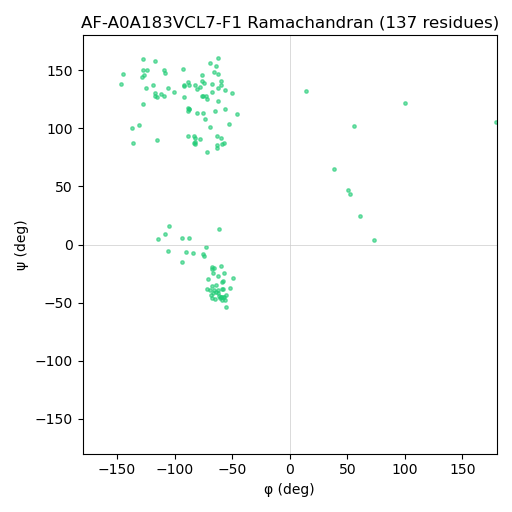C C . LEU A 1 95 ? 4.508 -4.895 -3.089 1.00 95.00 95 LEU A C 1
ATOM 754 O O . LEU A 1 95 ? 5.182 -4.519 -2.131 1.00 95.00 95 LEU A O 1
ATOM 758 N N . LEU A 1 96 ? 5.018 -5.028 -4.308 1.00 93.62 96 LEU A N 1
ATOM 759 C CA . LEU A 1 96 ? 6.341 -4.565 -4.705 1.00 93.62 96 LEU A CA 1
ATOM 760 C C . LEU A 1 96 ? 6.347 -3.038 -4.795 1.00 93.62 96 LEU A C 1
ATOM 762 O O . LEU A 1 96 ? 5.499 -2.448 -5.465 1.00 93.62 96 LEU A O 1
ATOM 766 N N . GLU A 1 97 ? 7.314 -2.424 -4.117 1.00 93.00 97 GLU A N 1
ATOM 767 C CA . GLU A 1 97 ? 7.422 -0.972 -3.957 1.00 93.00 97 GLU A CA 1
ATOM 768 C C . GLU A 1 97 ? 7.737 -0.227 -5.259 1.00 93.00 97 GLU A C 1
ATOM 770 O O . GLU A 1 97 ? 7.442 0.954 -5.341 1.00 93.00 97 GLU A O 1
ATOM 775 N N . ASP A 1 98 ? 8.291 -0.898 -6.269 1.00 92.25 98 ASP A N 1
ATOM 776 C CA . ASP A 1 98 ? 8.677 -0.357 -7.579 1.00 92.25 98 ASP A CA 1
ATOM 777 C C . ASP A 1 98 ? 7.592 -0.516 -8.660 1.00 92.25 98 ASP A C 1
ATOM 779 O O . ASP A 1 98 ? 7.824 -0.211 -9.831 1.00 92.25 98 ASP A O 1
ATOM 783 N N . ARG A 1 99 ? 6.402 -1.005 -8.292 1.00 95.88 99 ARG A N 1
ATOM 784 C CA . ARG A 1 99 ? 5.283 -1.226 -9.219 1.00 95.88 99 ARG A CA 1
ATOM 785 C C . ARG A 1 99 ? 4.160 -0.206 -9.003 1.00 95.88 99 ARG A C 1
ATOM 787 O O . ARG A 1 99 ? 3.936 0.204 -7.861 1.00 95.88 99 ARG A O 1
ATOM 794 N N . PRO A 1 100 ? 3.432 0.184 -10.063 1.00 95.62 100 PRO A N 1
ATOM 795 C CA . PRO A 1 100 ? 2.244 1.018 -9.942 1.00 95.62 100 PRO A CA 1
ATOM 796 C C . PRO A 1 100 ? 1.077 0.270 -9.281 1.00 95.62 100 PRO A C 1
ATOM 798 O O . PRO A 1 100 ? 0.985 -0.959 -9.335 1.00 95.62 100 PRO A O 1
ATOM 801 N N . ILE A 1 101 ? 0.154 1.021 -8.683 1.00 94.38 101 ILE A N 1
ATOM 802 C CA . ILE A 1 101 ? -1.039 0.495 -8.001 1.00 94.38 101 ILE A CA 1
ATOM 803 C C . ILE A 1 101 ? -1.920 -0.338 -8.947 1.00 94.38 101 ILE A C 1
ATOM 805 O O . ILE A 1 101 ? -2.393 -1.401 -8.546 1.00 94.38 101 ILE A O 1
ATOM 809 N N . ARG A 1 102 ?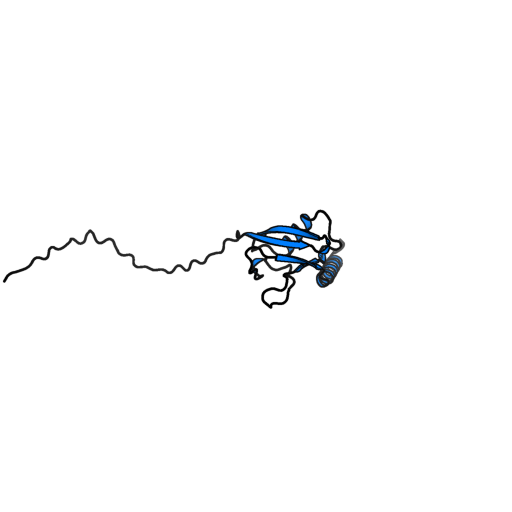 -2.073 0.061 -10.217 1.00 92.56 102 ARG A N 1
ATOM 810 C CA . ARG A 1 102 ? -2.882 -0.669 -11.217 1.00 92.56 102 ARG A CA 1
ATOM 811 C C . ARG A 1 102 ? -2.446 -2.103 -11.511 1.00 92.56 102 ARG A C 1
ATOM 813 O O . ARG A 1 102 ? -3.241 -2.877 -12.033 1.00 92.56 102 ARG A O 1
ATOM 820 N N . ASP A 1 103 ? -1.212 -2.476 -11.179 1.00 93.25 103 ASP A N 1
ATOM 821 C CA . ASP A 1 103 ? -0.725 -3.843 -11.397 1.00 93.25 103 ASP A CA 1
ATOM 822 C C . ASP A 1 103 ? -1.291 -4.852 -10.392 1.00 93.25 103 ASP A C 1
ATOM 824 O O . ASP A 1 103 ? -1.095 -6.067 -10.521 1.00 93.25 103 ASP A O 1
ATOM 828 N N . TYR A 1 104 ? -1.959 -4.362 -9.349 1.00 91.25 104 TYR A N 1
ATOM 829 C CA . TYR A 1 104 ? -2.531 -5.187 -8.305 1.00 91.25 104 TYR A CA 1
ATOM 830 C C . TYR A 1 104 ? -4.029 -5.353 -8.535 1.00 91.25 104 TYR A C 1
ATOM 832 O O . TYR A 1 104 ? -4.741 -4.377 -8.758 1.00 91.25 104 TYR A O 1
ATOM 840 N N . PRO A 1 105 ? -4.534 -6.594 -8.471 1.00 83.25 105 PRO A N 1
ATOM 841 C CA . PRO A 1 105 ? -5.918 -6.854 -8.797 1.00 83.25 105 PRO A CA 1
ATOM 842 C C . PRO A 1 105 ? -6.769 -6.563 -7.556 1.00 83.25 105 PRO A C 1
ATOM 844 O O . PRO A 1 105 ? -6.992 -7.450 -6.734 1.00 83.25 105 PRO A O 1
ATOM 847 N N . PHE A 1 106 ? -7.182 -5.310 -7.391 1.00 83.12 106 PHE A N 1
ATOM 848 C CA . PHE A 1 106 ? -8.144 -4.902 -6.373 1.00 83.12 106 PHE A CA 1
ATOM 849 C C . PHE A 1 106 ? -9.557 -5.226 -6.871 1.00 83.12 106 PHE A C 1
ATOM 851 O O . PHE A 1 106 ? -9.990 -4.679 -7.879 1.00 83.12 106 PHE A O 1
ATOM 858 N N . HIS A 1 107 ? -10.243 -6.167 -6.216 1.00 68.12 107 HIS A N 1
ATOM 859 C CA . HIS A 1 107 ? -11.569 -6.653 -6.651 1.00 68.12 107 HIS A CA 1
ATOM 860 C C . HIS A 1 107 ? -12.725 -5.906 -5.984 1.00 68.12 107 HIS A C 1
ATOM 862 O O . HIS A 1 107 ? -13.856 -5.984 -6.453 1.00 68.12 107 HIS A O 1
ATOM 868 N N . ASP A 1 108 ? -12.435 -5.172 -4.911 1.00 70.25 108 ASP A N 1
ATOM 869 C CA . ASP A 1 108 ? -13.424 -4.438 -4.131 1.00 70.25 108 ASP A CA 1
ATOM 870 C C . ASP A 1 108 ? -13.574 -2.997 -4.623 1.00 70.25 108 ASP A C 1
ATOM 872 O O . ASP A 1 108 ? -12.608 -2.368 -5.056 1.00 70.25 108 ASP A O 1
ATOM 876 N N . CYS A 1 109 ? -14.773 -2.429 -4.452 1.00 69.50 109 CYS A N 1
ATOM 877 C CA . CYS A 1 109 ? -15.031 -1.007 -4.711 1.00 69.50 109 CYS A CA 1
ATOM 878 C C . CYS A 1 109 ? -14.119 -0.079 -3.885 1.00 69.50 109 CYS A C 1
ATOM 880 O O . CYS A 1 109 ? -13.903 1.072 -4.260 1.00 69.50 109 CYS A O 1
ATOM 882 N N . VAL A 1 110 ? -13.615 -0.575 -2.749 1.00 82.50 110 VAL A N 1
ATOM 883 C CA . VAL A 1 110 ? -12.615 0.084 -1.904 1.00 82.50 110 VAL A CA 1
ATOM 884 C C . VAL A 1 110 ? -11.589 -0.970 -1.479 1.00 82.50 110 VAL A C 1
ATOM 886 O O . VAL A 1 110 ? -11.868 -1.750 -0.568 1.00 82.50 110 VAL A O 1
ATOM 889 N N . PRO A 1 111 ? -10.416 -1.033 -2.127 1.00 89.88 111 PRO A N 1
ATOM 890 C CA . PRO A 1 111 ? -9.387 -1.986 -1.749 1.00 89.88 111 PRO A CA 1
ATOM 891 C C . PRO A 1 111 ? -8.911 -1.822 -0.309 1.00 89.88 111 PRO A C 1
ATOM 893 O O . PRO A 1 111 ? -8.699 -0.704 0.167 1.00 89.88 111 PRO A O 1
ATOM 896 N N . TYR A 1 112 ? -8.685 -2.960 0.348 1.00 93.62 112 TYR A N 1
ATOM 897 C CA . TYR A 1 112 ? -8.178 -3.042 1.711 1.00 93.62 112 TYR A CA 1
ATOM 898 C C . TYR A 1 112 ? -6.739 -3.573 1.735 1.00 93.62 112 TYR A C 1
ATOM 900 O O . TYR A 1 112 ? -6.434 -4.623 1.166 1.00 93.62 112 TYR A O 1
ATOM 908 N N . LEU A 1 113 ? -5.854 -2.835 2.404 1.00 95.88 113 LEU A N 1
ATOM 909 C CA . LEU A 1 113 ? -4.449 -3.176 2.613 1.00 95.88 113 LEU A CA 1
ATOM 910 C C . LEU A 1 113 ? -4.090 -3.115 4.097 1.00 95.88 113 LEU A C 1
ATOM 912 O O . LEU A 1 113 ? -4.719 -2.416 4.890 1.00 95.88 113 LEU A O 1
ATOM 916 N N . GLU A 1 114 ? -3.002 -3.784 4.454 1.00 96.94 114 GLU A N 1
ATOM 917 C CA . GLU A 1 114 ? -2.445 -3.778 5.803 1.00 96.94 114 GLU A CA 1
ATOM 918 C C . GLU A 1 114 ? -0.959 -3.424 5.766 1.00 96.94 114 GLU A C 1
ATOM 920 O O . GLU A 1 114 ? -0.231 -3.820 4.857 1.00 96.94 114 GLU A O 1
ATOM 925 N N . VAL A 1 115 ? -0.479 -2.691 6.764 1.00 96.31 115 VAL A N 1
ATOM 926 C CA . VAL A 1 115 ? 0.949 -2.406 6.927 1.00 96.31 115 VAL A CA 1
ATOM 927 C C . VAL A 1 115 ? 1.596 -3.526 7.737 1.00 96.31 115 VAL A C 1
ATOM 929 O O . VAL A 1 115 ? 1.278 -3.708 8.906 1.00 96.31 115 VAL A O 1
ATOM 932 N N . HIS A 1 116 ? 2.530 -4.259 7.132 1.00 94.88 116 HIS A N 1
ATOM 933 C CA . HIS A 1 116 ? 3.222 -5.381 7.776 1.00 94.88 116 HIS A CA 1
ATOM 934 C C . HIS A 1 116 ? 4.738 -5.242 7.693 1.00 94.88 116 HIS A C 1
ATOM 936 O O . HIS A 1 116 ? 5.275 -4.757 6.699 1.00 94.88 116 HIS A O 1
ATOM 942 N N . TYR A 1 117 ? 5.446 -5.708 8.722 1.00 90.75 117 TYR A N 1
ATOM 943 C CA . TYR A 1 117 ? 6.907 -5.727 8.723 1.00 90.75 117 TYR A CA 1
ATOM 944 C C . TYR A 1 117 ? 7.452 -6.725 7.684 1.00 90.75 117 TYR A C 1
ATOM 946 O O . TYR A 1 117 ? 7.042 -7.885 7.633 1.00 90.75 117 TYR A O 1
ATOM 954 N N . HIS A 1 118 ? 8.409 -6.284 6.870 1.00 85.56 118 HIS A N 1
ATOM 955 C CA . HIS A 1 118 ? 9.037 -7.025 5.781 1.00 85.56 118 HIS A CA 1
ATOM 956 C C . HIS A 1 118 ? 10.572 -6.925 5.851 1.00 85.56 118 HIS A C 1
ATOM 958 O O . HIS A 1 118 ? 11.201 -5.942 5.459 1.00 85.56 118 HIS A O 1
ATOM 964 N N . PHE A 1 119 ? 11.207 -7.998 6.325 1.00 73.00 119 PHE A N 1
ATOM 965 C CA . PHE A 1 119 ? 12.646 -8.041 6.612 1.00 73.00 119 PHE A CA 1
ATOM 966 C C . PHE A 1 119 ? 13.556 -7.903 5.375 1.00 73.00 119 PHE A C 1
ATOM 968 O O . PHE A 1 119 ? 14.727 -7.549 5.513 1.00 73.00 119 PHE A O 1
ATOM 975 N N . VAL A 1 120 ? 13.064 -8.169 4.158 1.00 66.75 120 VAL A N 1
ATOM 976 C CA . VAL A 1 120 ? 13.881 -8.068 2.930 1.00 66.75 120 VAL A CA 1
ATOM 977 C C . VAL A 1 120 ? 14.187 -6.610 2.584 1.00 66.75 120 VAL A C 1
ATOM 979 O O . VAL A 1 120 ? 15.263 -6.326 2.051 1.00 66.75 120 VAL A O 1
ATOM 982 N N . THR A 1 121 ? 13.303 -5.673 2.944 1.00 60.97 121 THR A N 1
ATOM 983 C CA . THR A 1 121 ? 13.553 -4.240 2.738 1.00 60.97 121 THR A CA 1
ATOM 984 C C . THR A 1 121 ? 14.742 -3.770 3.568 1.00 60.97 121 THR A C 1
ATOM 986 O O . THR A 1 121 ? 15.568 -3.010 3.065 1.00 60.97 121 THR A O 1
ATOM 989 N N . HIS A 1 122 ? 14.926 -4.326 4.773 1.00 59.06 122 HIS A N 1
ATOM 990 C CA . HIS A 1 122 ? 16.108 -4.058 5.591 1.00 59.06 122 HIS A CA 1
ATOM 991 C C . HIS A 1 122 ? 17.401 -4.384 4.846 1.00 59.06 122 HIS A C 1
ATOM 993 O O . HIS A 1 122 ? 18.318 -3.568 4.776 1.00 59.06 122 HIS A O 1
ATOM 999 N N . ARG A 1 123 ? 17.453 -5.565 4.220 1.00 62.03 123 ARG A N 1
ATOM 1000 C CA . ARG A 1 123 ? 18.624 -6.006 3.462 1.00 62.03 123 ARG A CA 1
ATOM 1001 C C . ARG A 1 123 ? 18.887 -5.109 2.249 1.00 62.03 123 ARG A C 1
ATOM 1003 O O . ARG A 1 123 ? 20.040 -4.783 1.994 1.00 62.03 123 ARG A O 1
ATOM 1010 N N . ARG A 1 124 ? 17.846 -4.689 1.519 1.00 63.19 124 ARG A N 1
ATOM 1011 C CA . ARG A 1 124 ? 17.991 -3.770 0.372 1.00 63.19 124 ARG A CA 1
ATOM 1012 C C . ARG A 1 124 ? 18.470 -2.381 0.794 1.00 63.19 124 ARG A C 1
ATOM 1014 O O . ARG A 1 124 ? 19.317 -1.815 0.115 1.00 63.19 124 ARG A O 1
ATOM 1021 N N . PHE A 1 125 ? 17.985 -1.868 1.923 1.00 66.50 125 PHE A N 1
ATOM 1022 C CA . PHE A 1 125 ? 18.408 -0.575 2.457 1.00 66.50 125 PHE A CA 1
ATOM 1023 C C . PHE A 1 125 ? 19.883 -0.574 2.870 1.00 66.50 125 PHE A C 1
ATOM 1025 O O . PHE A 1 125 ? 20.627 0.316 2.468 1.00 66.50 125 PHE A O 1
ATOM 1032 N N . ILE A 1 126 ? 20.329 -1.604 3.600 1.00 70.75 126 ILE A N 1
ATOM 1033 C CA . ILE A 1 126 ? 21.742 -1.743 3.977 1.00 70.75 126 ILE A CA 1
ATOM 1034 C C . ILE A 1 126 ? 22.626 -1.836 2.731 1.00 70.75 126 ILE A C 1
ATOM 1036 O O . ILE A 1 126 ? 23.599 -1.100 2.637 1.00 70.75 126 ILE A O 1
ATOM 1040 N N . LEU A 1 127 ? 22.254 -2.655 1.741 1.00 70.88 127 LEU A N 1
ATOM 1041 C CA . LEU A 1 127 ? 23.014 -2.758 0.491 1.00 70.88 127 LEU A CA 1
ATOM 1042 C C . LEU A 1 127 ? 23.061 -1.431 -0.280 1.00 70.88 127 LEU A C 1
ATOM 1044 O O . LEU A 1 127 ? 24.108 -1.088 -0.816 1.00 70.88 127 LEU A O 1
ATOM 1048 N N . SER A 1 128 ? 21.964 -0.668 -0.308 1.00 68.00 128 SER A N 1
ATOM 1049 C CA . SER A 1 128 ? 21.925 0.646 -0.960 1.00 68.00 128 SER A CA 1
ATOM 1050 C C . SER A 1 128 ? 22.815 1.671 -0.257 1.00 68.00 128 SER A C 1
ATOM 1052 O O . SER A 1 128 ? 23.502 2.429 -0.934 1.00 68.00 128 SER A O 1
ATOM 1054 N N . ILE A 1 129 ? 22.830 1.700 1.081 1.00 73.88 129 ILE A N 1
ATOM 1055 C CA . ILE A 1 129 ? 23.721 2.587 1.843 1.00 73.88 129 ILE A CA 1
ATOM 1056 C C . ILE A 1 129 ? 25.177 2.169 1.670 1.00 73.88 129 ILE A C 1
ATOM 1058 O O . ILE A 1 129 ? 26.017 3.023 1.415 1.00 73.88 129 ILE A O 1
ATOM 1062 N N . THR A 1 130 ? 25.485 0.876 1.789 1.00 75.69 130 THR A N 1
ATOM 1063 C CA . THR A 1 130 ? 26.849 0.372 1.598 1.00 75.69 130 THR A CA 1
ATOM 1064 C C . THR A 1 130 ? 27.360 0.726 0.205 1.00 75.69 130 THR A C 1
ATOM 1066 O O . THR A 1 130 ? 28.443 1.287 0.096 1.00 75.69 130 THR A O 1
ATOM 1069 N N . TRP A 1 131 ? 26.547 0.525 -0.836 1.00 76.88 131 TRP A N 1
ATOM 1070 C CA . TRP A 1 131 ? 26.908 0.911 -2.199 1.00 76.88 131 TRP A CA 1
ATOM 1071 C C . TRP A 1 131 ? 27.117 2.423 -2.334 1.00 76.88 131 TRP A C 1
ATOM 1073 O O . TRP A 1 131 ? 28.072 2.859 -2.967 1.00 76.88 131 TRP A O 1
ATOM 1083 N N . GLN A 1 132 ? 26.269 3.240 -1.709 1.00 74.25 132 GLN A N 1
ATOM 1084 C CA . GLN A 1 132 ? 26.429 4.690 -1.761 1.00 74.25 132 GLN A CA 1
ATOM 1085 C C . GLN A 1 132 ? 27.684 5.175 -1.024 1.00 74.25 132 GLN A C 1
ATOM 1087 O O . GLN A 1 132 ? 28.330 6.094 -1.502 1.00 74.25 132 GLN A O 1
ATOM 1092 N N . ILE A 1 133 ? 28.066 4.546 0.090 1.00 76.94 133 ILE A N 1
ATOM 1093 C CA . ILE A 1 133 ? 29.318 4.844 0.804 1.00 76.94 133 ILE A CA 1
ATOM 1094 C C . ILE A 1 133 ? 30.538 4.408 -0.017 1.00 76.94 133 ILE A C 1
ATOM 1096 O O . ILE A 1 133 ? 31.502 5.156 -0.109 1.00 76.94 133 ILE A O 1
ATOM 1100 N N . GLU A 1 134 ? 30.498 3.224 -0.629 1.00 77.06 134 GLU A N 1
ATOM 1101 C CA . GLU A 1 134 ? 31.601 2.695 -1.447 1.00 77.06 134 GLU A CA 1
ATOM 1102 C C . GLU A 1 134 ? 31.836 3.494 -2.739 1.00 77.06 134 GLU A C 1
AT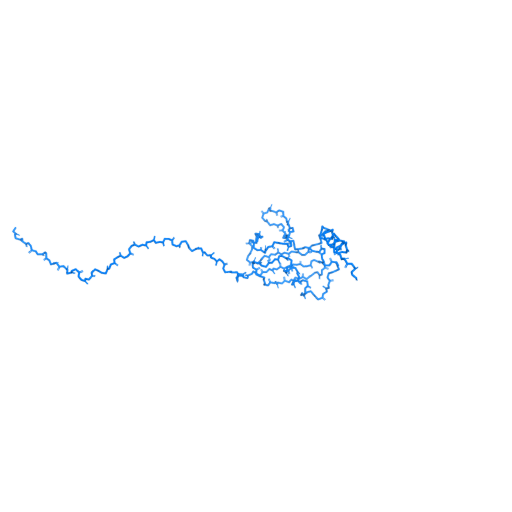OM 1104 O O . GLU A 1 134 ? 32.946 3.477 -3.261 1.00 77.06 134 GLU A O 1
ATOM 1109 N N . ASN A 1 135 ? 30.814 4.193 -3.245 1.00 75.50 135 ASN A N 1
ATOM 1110 C CA . ASN A 1 135 ? 30.880 5.012 -4.463 1.00 75.50 135 ASN A CA 1
ATOM 1111 C C . ASN A 1 135 ? 30.840 6.526 -4.179 1.00 75.50 135 ASN A C 1
ATOM 1113 O O . ASN A 1 135 ? 30.700 7.324 -5.106 1.00 75.50 135 ASN A O 1
ATOM 1117 N N . LEU A 1 136 ? 30.938 6.937 -2.912 1.00 70.62 136 LEU A N 1
ATOM 1118 C CA . LEU A 1 136 ? 31.215 8.323 -2.551 1.00 70.62 136 LEU A CA 1
ATOM 1119 C C . LEU A 1 136 ? 32.729 8.524 -2.648 1.00 70.62 136 LEU A C 1
ATOM 1121 O O . LEU A 1 136 ? 33.455 8.282 -1.684 1.00 70.62 136 LEU A O 1
ATOM 1125 N N . ASP A 1 137 ? 33.196 8.954 -3.821 1.00 63.19 137 ASP A N 1
ATOM 1126 C CA . ASP A 1 137 ? 34.529 9.540 -3.947 1.00 63.19 137 ASP A CA 1
ATOM 1127 C C . ASP A 1 137 ? 34.621 10.723 -2.973 1.00 63.19 137 ASP A C 1
ATOM 1129 O O . ASP A 1 137 ? 33.851 11.686 -3.038 1.00 63.19 137 ASP A O 1
ATOM 1133 N N . PHE A 1 138 ? 35.524 10.597 -2.006 1.00 58.25 138 PHE A N 1
ATOM 1134 C CA . PHE A 1 138 ? 35.868 11.652 -1.066 1.00 58.25 138 PHE A CA 1
ATOM 1135 C C . PHE A 1 138 ? 36.880 12.559 -1.782 1.00 58.25 138 PHE A C 1
ATOM 1137 O O . PHE A 1 138 ? 38.079 12.287 -1.735 1.00 58.25 138 PHE A O 1
ATOM 1144 N N . ASP A 1 139 ? 36.386 13.561 -2.515 1.00 55.06 139 ASP A N 1
ATOM 1145 C CA . ASP A 1 139 ? 37.201 14.699 -2.988 1.00 55.06 139 ASP A CA 1
ATOM 1146 C C . ASP A 1 139 ? 37.730 15.524 -1.796 1.00 55.06 139 ASP A C 1
ATOM 1148 O O . ASP A 1 139 ? 36.945 15.785 -0.847 1.00 55.06 139 ASP A O 1
#

Radius of gyration: 29.6 Å; Cα contacts (8 Å, |Δi|>4): 151; chains: 1; bounding box: 93×35×86 Å

Foldseek 3Di:
DDDDDDPDDDPPPDDDDPPDPDPPPPPCPVPQPDWAWAWEAEVVVRDIDIDTDTQQDFQQVVLVVVQVPDPDHDDVSQQKFKKQPDDPNRHIDTDDRGGGNNVDDQPDSYGYIYIDGHCVSVVVVVVVVVVVVVPPDPD

Organism: Toxocara canis (NCBI:txid6265)

Mean predicted aligned error: 14.39 Å

Solvent-accessible surface area (backbone atoms only — not comparable to full-atom values): 8831 Å² total; per-residue (Å²): 133,86,83,91,79,88,81,78,81,70,83,89,74,71,73,83,81,82,87,70,87,73,81,71,71,77,76,71,72,72,62,86,78,50,72,44,54,36,38,37,38,33,67,95,76,75,44,75,48,76,46,82,40,45,36,75,39,36,40,45,58,55,50,52,55,52,60,72,71,45,92,69,82,63,81,70,53,77,27,45,36,54,27,38,67,60,57,94,92,39,78,52,46,73,59,60,52,91,37,40,46,66,81,52,90,66,88,52,100,56,33,65,35,35,53,41,84,35,74,67,46,49,56,52,50,52,51,52,51,51,51,51,59,76,68,52,80,83,125

Sequence (139 aa):
MKNNAEEYMTPEQLQPYNGEEHMEGTNNAMSGDELLNVQIFVPELGVQKCLSVHLDEVVWDVKRKLLATLQEQLQLSFNYGLFLPPCDGRAGKFLLEDRPIRDYPFHDCVPYLEVHYHFVTHRRFILSITWQIENLDFD

Secondary structure (DSSP, 8-state):
----------GGG------------------TT-EEEEEEEEGGGTEEEEEEEETTSBHHHHHHHHHHT-SSPPTTGGGEEEEE--BTTBPPEEPPTTSBGGGS---SSS-EEEEEE-HHHHHHHHHHHHHHHHT----